Protein AF-A0A3P3EYQ2-F1 (afdb_monomer_lite)

Radius of gyration: 25.27 Å; chains: 1; bounding box: 45×47×85 Å

Organism: NCBI:txid425306

Secondary structure (DSSP, 8-state):
---------PPP-SSS-----GGGGHHHHTT-TTHHHH-GGGTT----HHHHHHHHHHTTSTTHHHHHHHHHHHHHHH-HHHHHHHHHHHHHTT---HHHHHHHHHHHHSPPPPP-PPPPGGG--SS-----THHHHHHHTT-

pLDDT: mean 89.15, std 7.96, range [54.09, 97.94]

Foldseek 3Di:
DPPDDPDDDDDDPDPPDDDDDVLVCLVVCQVVLVCCVPPPNNPPDDADPLLVVLLVVLVPPPCSSVFNSLLSVCCVPQNRVLSSVLSVVCVVVVHRGSVSSVVSSVVVPDPDPDPDDDDDPVPPDPDDDDPDPVVVVVVVVVD

Structure (mmCIF, N/CA/C/O backbone):
data_AF-A0A3P3EYQ2-F1
#
_entry.id   AF-A0A3P3EYQ2-F1
#
loop_
_atom_site.group_PDB
_atom_site.id
_atom_site.type_symbol
_atom_site.label_atom_id
_atom_site.label_alt_id
_atom_site.label_comp_id
_atom_site.label_asym_id
_atom_site.label_entity_id
_atom_site.label_seq_id
_atom_site.pdbx_PDB_ins_code
_atom_site.Cartn_x
_atom_site.Cartn_y
_atom_site.Cartn_z
_atom_site.occupancy
_atom_site.B_iso_or_equiv
_atom_site.auth_seq_id
_atom_site.auth_comp_id
_atom_site.auth_asym_id
_atom_site.auth_atom_id
_atom_site.pdbx_PDB_model_num
ATOM 1 N N . GLN A 1 1 ? 14.509 -30.667 -6.758 1.00 55.12 1 GLN A N 1
ATOM 2 C CA . GLN A 1 1 ? 14.116 -29.258 -6.960 1.00 55.12 1 GLN A CA 1
ATOM 3 C C . GLN A 1 1 ? 12.985 -29.288 -7.966 1.00 55.12 1 GLN A C 1
ATOM 5 O O . GLN A 1 1 ? 13.240 -29.455 -9.152 1.00 55.12 1 GLN A O 1
ATOM 10 N N . ASP A 1 2 ? 11.750 -29.255 -7.477 1.00 63.84 2 ASP A N 1
ATOM 11 C CA . ASP A 1 2 ? 10.540 -29.477 -8.272 1.00 63.84 2 ASP A CA 1
ATOM 12 C C . ASP A 1 2 ? 10.166 -28.210 -9.049 1.00 63.84 2 ASP A C 1
ATOM 14 O O . ASP A 1 2 ? 9.264 -27.493 -8.650 1.00 63.84 2 ASP A O 1
ATOM 18 N N . GLY A 1 3 ? 10.931 -27.882 -10.097 1.00 75.56 3 GLY A N 1
ATOM 19 C CA . GLY A 1 3 ? 10.556 -26.993 -11.213 1.00 75.56 3 GLY A CA 1
ATOM 20 C C . GLY A 1 3 ? 9.623 -25.797 -10.950 1.00 75.56 3 GLY A C 1
ATOM 21 O O . GLY A 1 3 ? 8.754 -25.540 -11.779 1.00 75.56 3 GLY A O 1
ATOM 22 N N . VAL A 1 4 ? 9.768 -25.065 -9.838 1.00 82.94 4 VAL A N 1
ATOM 23 C CA . VAL A 1 4 ? 8.889 -23.928 -9.517 1.00 82.94 4 VAL A CA 1
ATOM 24 C C . VAL A 1 4 ? 9.195 -22.771 -10.463 1.00 82.94 4 VAL A C 1
ATOM 26 O O . VAL A 1 4 ? 10.335 -22.314 -10.551 1.00 82.94 4 VAL A O 1
ATOM 29 N N . VAL A 1 5 ? 8.171 -22.283 -11.163 1.00 81.50 5 VAL A N 1
ATOM 30 C CA . VAL A 1 5 ? 8.278 -21.090 -12.007 1.00 81.50 5 VAL A CA 1
ATOM 31 C C . VAL A 1 5 ? 8.541 -19.881 -11.109 1.00 81.50 5 VAL A C 1
ATOM 33 O O . VAL A 1 5 ? 7.703 -19.511 -10.293 1.00 81.50 5 VAL A O 1
ATOM 36 N N . VAL A 1 6 ? 9.723 -19.281 -11.246 1.00 79.06 6 VAL A N 1
ATOM 37 C CA . VAL A 1 6 ? 10.156 -18.131 -10.429 1.00 79.06 6 VAL A CA 1
ATOM 38 C C . VAL A 1 6 ? 9.830 -16.779 -11.061 1.00 79.06 6 VAL A C 1
ATOM 40 O O . VAL A 1 6 ? 9.837 -15.768 -10.364 1.00 79.06 6 VAL A O 1
ATOM 43 N N . ALA A 1 7 ? 9.566 -16.745 -12.370 1.00 74.44 7 ALA A N 1
ATOM 44 C CA . ALA A 1 7 ? 9.131 -15.551 -13.081 1.00 74.44 7 ALA A CA 1
ATOM 45 C C . ALA A 1 7 ? 8.520 -15.904 -14.444 1.00 74.44 7 ALA A C 1
ATOM 47 O O . ALA A 1 7 ? 8.963 -16.843 -15.107 1.00 74.44 7 ALA A O 1
ATOM 48 N N . GLU A 1 8 ? 7.563 -15.094 -14.884 1.00 81.62 8 GLU A N 1
ATOM 49 C CA . GLU A 1 8 ? 6.954 -15.151 -16.209 1.00 81.62 8 GLU A CA 1
ATOM 50 C C . GLU A 1 8 ? 7.090 -13.776 -16.868 1.00 81.62 8 GLU A C 1
ATOM 52 O O . GLU A 1 8 ? 6.889 -12.750 -16.222 1.00 81.62 8 GLU A O 1
ATOM 57 N N . HIS A 1 9 ? 7.476 -13.745 -18.144 1.00 82.75 9 HIS A N 1
ATOM 58 C CA . HIS A 1 9 ? 7.666 -12.500 -18.883 1.00 82.75 9 HIS A CA 1
ATOM 59 C C . HIS A 1 9 ? 7.158 -12.658 -20.312 1.00 82.75 9 HIS A C 1
ATOM 61 O O . HIS A 1 9 ? 7.482 -13.635 -20.994 1.00 82.75 9 HIS A O 1
ATOM 67 N N . ALA A 1 10 ? 6.406 -11.667 -20.789 1.00 83.56 10 ALA A N 1
ATOM 68 C CA . ALA A 1 10 ? 6.009 -11.605 -22.187 1.00 83.56 10 ALA A CA 1
ATOM 69 C C . ALA A 1 10 ? 7.243 -11.430 -23.087 1.0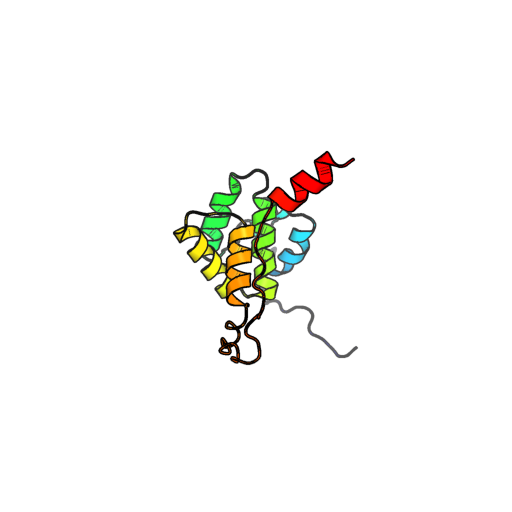0 83.56 10 ALA A C 1
ATOM 71 O O . ALA A 1 10 ? 8.164 -10.669 -22.781 1.00 83.56 10 ALA A O 1
ATOM 72 N N . ARG A 1 11 ? 7.264 -12.128 -24.226 1.00 86.44 11 ARG A N 1
ATOM 73 C CA . ARG A 1 11 ? 8.336 -11.986 -25.217 1.00 86.44 11 ARG A CA 1
ATOM 74 C C . ARG A 1 11 ? 8.213 -10.627 -25.917 1.00 86.44 11 ARG A C 1
ATOM 76 O O . ARG A 1 11 ? 7.183 -10.361 -26.529 1.00 86.44 11 ARG A O 1
ATOM 83 N N . SER A 1 12 ? 9.273 -9.816 -25.888 1.00 84.69 12 SER A N 1
ATOM 84 C CA . SER A 1 12 ? 9.417 -8.644 -26.768 1.00 84.69 12 SER A CA 1
ATOM 85 C C . SER A 1 12 ? 10.294 -8.984 -27.979 1.00 84.69 12 SER A C 1
ATOM 87 O O . SER A 1 12 ? 11.257 -9.745 -27.867 1.00 84.69 12 SER A O 1
ATOM 89 N N . PHE A 1 13 ? 9.945 -8.428 -29.141 1.00 86.00 13 PHE A N 1
ATOM 90 C CA . PHE A 1 13 ? 10.693 -8.542 -30.400 1.00 86.00 13 PHE A CA 1
ATOM 91 C C . PHE A 1 13 ? 11.349 -7.217 -30.823 1.00 86.00 13 PHE A C 1
ATOM 93 O O . PHE A 1 13 ? 12.003 -7.161 -31.868 1.00 86.00 13 PHE A O 1
ATOM 100 N N . GLY A 1 14 ? 11.176 -6.150 -30.036 1.00 86.25 14 GLY A N 1
ATOM 101 C CA . GLY A 1 14 ? 11.823 -4.865 -30.276 1.00 86.25 14 GLY A CA 1
ATOM 102 C C . GLY A 1 14 ? 13.337 -4.939 -30.064 1.00 86.25 14 GLY A C 1
ATOM 103 O O . GLY A 1 14 ? 13.847 -5.761 -29.302 1.00 86.25 14 GLY A O 1
ATOM 104 N N . ARG A 1 15 ? 14.093 -4.083 -30.761 1.00 84.62 15 ARG A N 1
ATOM 105 C CA . ARG A 1 15 ? 15.551 -3.974 -30.577 1.00 84.62 15 ARG A CA 1
ATOM 106 C C . ARG A 1 15 ? 15.857 -2.936 -29.502 1.00 84.62 15 ARG A C 1
ATOM 108 O O . ARG A 1 15 ? 15.335 -1.831 -29.565 1.00 84.62 15 ARG A O 1
ATOM 115 N N . ASN A 1 16 ? 16.766 -3.271 -28.585 1.00 85.81 16 ASN A N 1
ATOM 116 C CA . ASN A 1 16 ? 17.209 -2.402 -27.484 1.00 85.81 16 ASN A CA 1
ATOM 117 C C . ASN A 1 16 ? 16.084 -1.950 -26.531 1.00 85.81 16 ASN A C 1
ATOM 119 O O . ASN A 1 16 ? 16.188 -0.891 -25.915 1.00 85.81 16 ASN A O 1
ATOM 123 N N . GLU A 1 17 ? 15.018 -2.742 -26.397 1.00 83.75 17 GLU A N 1
ATOM 124 C CA . GLU A 1 17 ? 13.948 -2.478 -25.435 1.00 83.75 17 GLU A CA 1
ATOM 125 C C . GLU A 1 17 ? 14.243 -3.128 -24.082 1.00 83.75 17 GLU A C 1
ATOM 127 O O . GLU A 1 17 ? 14.667 -4.282 -24.011 1.00 83.75 17 GLU A O 1
ATOM 132 N N . THR A 1 18 ? 13.950 -2.397 -23.006 1.00 84.38 18 THR A N 1
ATOM 133 C CA . THR A 1 18 ? 13.927 -2.939 -21.646 1.00 84.38 18 THR A CA 1
ATOM 134 C C . THR A 1 18 ? 12.514 -2.810 -21.105 1.00 84.38 18 THR A C 1
ATOM 136 O O . THR A 1 18 ? 12.004 -1.700 -20.962 1.00 84.38 18 THR A O 1
ATOM 139 N N . VAL A 1 19 ? 11.886 -3.943 -20.796 1.00 85.56 19 VAL A N 1
ATOM 140 C CA . VAL A 1 19 ? 10.547 -3.993 -20.203 1.00 85.56 19 VAL A CA 1
ATOM 141 C C . VAL A 1 19 ? 10.694 -4.213 -18.705 1.00 85.56 19 VAL A C 1
ATOM 143 O O . VAL A 1 19 ? 11.332 -5.172 -18.275 1.00 85.56 19 VAL A O 1
ATOM 146 N N . TYR A 1 20 ? 10.112 -3.318 -17.913 1.00 87.88 20 TYR A N 1
ATOM 147 C CA . TYR A 1 20 ? 10.076 -3.437 -16.461 1.00 87.88 20 TYR A CA 1
ATOM 148 C C . TYR A 1 20 ? 8.659 -3.775 -16.006 1.00 87.88 20 TYR A C 1
ATOM 150 O O . TYR A 1 20 ? 7.713 -3.117 -16.432 1.00 87.88 20 TYR A O 1
ATOM 158 N N . ASP A 1 21 ? 8.531 -4.733 -15.089 1.00 88.69 21 ASP A N 1
ATOM 159 C CA . ASP A 1 21 ? 7.363 -4.831 -14.214 1.00 88.69 21 ASP A CA 1
ATOM 160 C C . ASP A 1 21 ? 7.685 -4.115 -12.889 1.00 88.69 21 ASP A C 1
ATOM 162 O O . ASP A 1 21 ? 8.506 -4.614 -12.111 1.00 88.69 21 ASP A O 1
ATOM 166 N N . PRO A 1 22 ? 7.084 -2.946 -12.606 1.00 90.88 22 PRO A N 1
ATOM 167 C CA . PRO A 1 22 ? 7.373 -2.182 -11.397 1.00 90.88 22 PRO A CA 1
ATOM 168 C C . PRO A 1 22 ? 7.032 -2.939 -10.107 1.00 90.88 22 PRO A C 1
ATOM 170 O O . PRO A 1 22 ? 7.703 -2.729 -9.091 1.00 90.88 22 PRO A O 1
ATOM 173 N N . TRP A 1 23 ? 6.042 -3.843 -10.137 1.00 90.75 23 TRP A N 1
ATOM 174 C CA . TRP A 1 23 ? 5.620 -4.609 -8.960 1.00 90.75 23 TRP A CA 1
ATOM 175 C C . TRP A 1 23 ? 6.721 -5.539 -8.454 1.00 90.75 23 TRP A C 1
ATOM 177 O O . TRP A 1 23 ? 6.909 -5.659 -7.241 1.00 90.75 23 TRP A O 1
ATOM 187 N N . HIS A 1 24 ? 7.536 -6.091 -9.358 1.00 90.00 24 HIS A N 1
ATOM 188 C CA . HIS A 1 24 ? 8.695 -6.918 -9.008 1.00 90.00 24 HIS A CA 1
ATOM 189 C C . HIS A 1 24 ? 9.700 -6.170 -8.113 1.00 90.00 24 HIS A C 1
ATOM 191 O O . HIS A 1 24 ? 10.394 -6.766 -7.289 1.00 90.00 24 HIS A O 1
ATOM 197 N N . TYR A 1 25 ? 9.777 -4.844 -8.237 1.00 91.44 25 TYR A N 1
ATOM 198 C CA . TYR A 1 25 ? 10.743 -4.024 -7.507 1.00 91.44 25 TYR A CA 1
ATOM 199 C C . TYR A 1 25 ? 10.198 -3.460 -6.188 1.00 91.44 25 TYR A C 1
ATOM 201 O O . TYR A 1 25 ? 10.969 -2.887 -5.414 1.00 91.44 25 TYR A O 1
ATOM 209 N N . VAL A 1 26 ? 8.909 -3.639 -5.878 1.00 92.88 26 VAL A N 1
ATOM 210 C CA . VAL A 1 26 ? 8.308 -3.147 -4.624 1.00 92.88 26 VAL A CA 1
ATOM 211 C C . VAL A 1 26 ? 9.009 -3.700 -3.371 1.00 92.88 26 VAL A C 1
ATOM 213 O O . VAL A 1 26 ? 9.344 -2.896 -2.497 1.00 92.88 26 VAL A O 1
ATOM 216 N N . PRO A 1 27 ? 9.362 -4.999 -3.267 1.00 91.75 27 PRO A N 1
ATOM 217 C CA . PRO A 1 27 ? 10.124 -5.505 -2.119 1.00 91.75 27 PRO A CA 1
ATOM 218 C C . PRO A 1 27 ? 11.490 -4.822 -1.931 1.00 91.75 27 PRO A C 1
ATOM 220 O O . PRO A 1 27 ? 11.967 -4.660 -0.807 1.00 91.75 27 PRO A O 1
ATOM 223 N N . VAL A 1 28 ? 12.124 -4.380 -3.023 1.00 92.56 28 VAL A N 1
ATOM 224 C CA . VAL A 1 28 ? 13.406 -3.659 -2.977 1.00 92.56 28 VAL A CA 1
ATOM 225 C C . VAL A 1 28 ? 13.218 -2.244 -2.426 1.00 92.56 28 VAL A C 1
ATOM 227 O O . VAL A 1 28 ? 14.070 -1.753 -1.678 1.00 92.56 28 VAL A O 1
ATOM 230 N N . LEU A 1 29 ? 12.090 -1.598 -2.735 1.00 92.56 29 LEU A N 1
ATOM 231 C CA . LEU A 1 29 ? 11.775 -0.258 -2.239 1.00 92.56 29 LEU A CA 1
ATOM 232 C C . LEU A 1 29 ? 11.704 -0.195 -0.713 1.00 92.56 29 LEU A C 1
ATOM 234 O O . LEU A 1 29 ? 12.115 0.816 -0.146 1.00 92.56 29 LEU A O 1
ATOM 238 N N . ALA A 1 30 ? 11.286 -1.270 -0.039 1.00 87.06 30 ALA A N 1
ATOM 239 C CA . ALA A 1 30 ? 11.274 -1.333 1.424 1.00 87.06 30 ALA A CA 1
ATOM 240 C C . ALA A 1 30 ? 12.666 -1.086 2.040 1.00 87.06 30 ALA A C 1
ATOM 242 O O . ALA A 1 30 ? 12.782 -0.496 3.112 1.00 87.06 30 ALA A O 1
ATOM 243 N N . ARG A 1 31 ? 13.738 -1.486 1.339 1.00 90.06 31 ARG A N 1
ATOM 244 C CA . ARG A 1 31 ? 15.131 -1.247 1.754 1.00 90.06 31 ARG A CA 1
ATOM 245 C C . ARG A 1 31 ? 15.688 0.071 1.217 1.00 90.06 31 ARG A C 1
ATOM 247 O O . ARG A 1 31 ? 16.553 0.671 1.850 1.00 90.06 31 ARG A O 1
ATOM 254 N N . LYS A 1 32 ? 15.215 0.525 0.050 1.00 91.44 32 LYS A N 1
ATOM 255 C CA . LYS A 1 32 ? 15.687 1.752 -0.612 1.00 91.44 32 LYS A CA 1
ATOM 256 C C . LYS A 1 32 ? 14.519 2.624 -1.103 1.00 91.44 32 LYS A C 1
ATOM 258 O O . LYS A 1 32 ? 14.307 2.724 -2.313 1.00 91.44 32 LYS A O 1
ATOM 263 N N . PRO A 1 33 ? 13.809 3.330 -0.201 1.00 90.50 33 PRO A N 1
ATOM 264 C CA . PRO A 1 33 ? 12.604 4.077 -0.570 1.00 90.50 33 PRO A CA 1
ATOM 265 C C . PRO A 1 33 ? 12.856 5.189 -1.593 1.00 90.50 33 PRO A C 1
ATOM 267 O O . PRO A 1 33 ? 12.044 5.419 -2.482 1.00 90.50 33 PRO A O 1
ATOM 270 N N . GLY A 1 34 ? 14.032 5.826 -1.538 1.00 88.50 34 GLY A N 1
ATOM 271 C CA . GLY A 1 34 ? 14.409 6.886 -2.480 1.00 88.50 34 GLY A CA 1
ATOM 272 C C . GLY A 1 34 ? 14.520 6.427 -3.940 1.00 88.50 34 GLY A C 1
ATOM 273 O O . GLY A 1 34 ? 14.502 7.262 -4.843 1.00 88.50 34 GLY A O 1
ATOM 274 N N . ALA A 1 35 ? 14.597 5.116 -4.204 1.00 92.00 35 ALA A N 1
ATOM 275 C CA . ALA A 1 35 ? 14.576 4.598 -5.569 1.00 92.00 35 ALA A CA 1
ATOM 276 C C . ALA A 1 35 ? 13.218 4.809 -6.257 1.00 92.00 35 ALA A C 1
ATOM 278 O O . ALA A 1 35 ? 13.186 4.854 -7.483 1.00 92.00 35 ALA A O 1
ATOM 279 N N . LEU A 1 36 ? 12.131 5.023 -5.504 1.00 91.94 36 LEU A N 1
ATOM 280 C CA . LEU A 1 36 ? 10.809 5.303 -6.064 1.00 91.94 36 LEU A CA 1
ATOM 281 C C . LEU A 1 36 ? 10.793 6.576 -6.931 1.00 91.94 36 LEU A C 1
ATOM 283 O O . LEU A 1 36 ? 10.054 6.635 -7.907 1.00 91.94 36 LEU A O 1
ATOM 287 N N . ARG A 1 37 ? 11.624 7.582 -6.615 1.00 87.62 37 ARG A N 1
ATOM 288 C CA . ARG A 1 37 ? 11.652 8.856 -7.361 1.00 87.62 37 ARG A CA 1
ATOM 289 C C . ARG A 1 37 ? 12.255 8.734 -8.756 1.00 87.62 37 ARG A C 1
ATOM 291 O O . ARG A 1 37 ? 11.773 9.366 -9.687 1.00 87.62 37 ARG A O 1
ATOM 298 N N . ASN A 1 38 ? 13.340 7.970 -8.870 1.00 85.94 38 ASN A N 1
ATOM 299 C CA . ASN A 1 38 ? 14.237 8.021 -10.031 1.00 85.94 38 ASN A CA 1
ATOM 300 C C . ASN A 1 38 ? 14.481 6.655 -10.682 1.00 85.94 38 ASN A C 1
ATOM 302 O O . ASN A 1 38 ? 15.136 6.584 -11.725 1.00 85.94 38 ASN A O 1
ATOM 306 N N . GLY A 1 39 ? 14.003 5.570 -10.071 1.00 90.31 39 GLY A N 1
ATOM 307 C CA . GLY A 1 39 ? 14.178 4.222 -10.592 1.00 90.31 39 GLY A CA 1
ATOM 308 C C . GLY A 1 39 ? 13.530 4.089 -11.963 1.00 90.31 39 GLY A C 1
ATOM 309 O O . GLY A 1 39 ? 12.376 4.471 -12.142 1.00 90.31 39 GLY A O 1
ATOM 310 N N . ALA A 1 40 ? 14.276 3.534 -12.922 1.00 90.94 40 ALA A N 1
ATOM 311 C CA . ALA A 1 40 ? 13.786 3.309 -14.280 1.00 90.94 40 ALA A CA 1
ATOM 312 C C . ALA A 1 40 ? 12.435 2.559 -14.327 1.00 90.94 40 ALA A C 1
ATOM 314 O O . ALA A 1 40 ? 11.576 3.008 -15.082 1.00 90.94 40 ALA A O 1
ATOM 315 N N . PRO A 1 41 ? 12.174 1.538 -13.476 1.00 91.00 41 PRO A N 1
ATOM 316 C CA . PRO A 1 41 ? 10.866 0.879 -13.439 1.00 91.00 41 PRO A CA 1
ATOM 317 C C . PRO A 1 41 ? 9.695 1.797 -13.055 1.00 91.00 41 PRO A C 1
ATOM 319 O O . PRO A 1 41 ? 8.567 1.539 -13.444 1.00 91.00 41 PRO A O 1
ATOM 322 N N . PHE A 1 42 ? 9.921 2.865 -12.283 1.00 91.94 42 PHE A N 1
ATOM 323 C CA . PHE A 1 42 ? 8.835 3.635 -11.653 1.00 91.94 42 PHE A CA 1
ATOM 324 C C . PHE A 1 42 ? 8.466 4.927 -12.388 1.00 91.94 42 PHE A C 1
ATOM 326 O O . PHE A 1 42 ? 7.506 5.595 -11.998 1.00 91.94 42 PHE A O 1
ATOM 333 N N . ARG A 1 43 ? 9.235 5.305 -13.416 1.00 85.69 43 ARG A N 1
ATOM 334 C CA . ARG A 1 43 ? 9.180 6.640 -14.028 1.00 85.69 43 ARG A CA 1
ATOM 335 C C . ARG A 1 43 ? 7.828 6.926 -14.696 1.00 85.69 43 ARG A C 1
ATOM 337 O O . ARG A 1 43 ? 7.241 7.968 -14.427 1.00 85.69 43 ARG A O 1
ATOM 344 N N . ASP A 1 44 ? 7.304 5.948 -15.433 1.00 84.69 44 ASP A N 1
ATOM 345 C CA . ASP A 1 44 ? 6.012 6.011 -16.136 1.00 84.69 44 ASP A CA 1
ATOM 346 C C . ASP A 1 44 ? 5.030 4.957 -15.606 1.00 84.69 44 ASP A C 1
ATOM 348 O O . ASP A 1 44 ? 4.195 4.412 -16.327 1.00 84.69 44 ASP A O 1
ATOM 352 N N . TRP A 1 45 ? 5.151 4.630 -14.317 1.00 90.75 45 TRP A N 1
ATOM 353 C CA . TRP A 1 45 ? 4.312 3.611 -13.707 1.00 90.75 45 TRP A CA 1
ATOM 354 C C . TRP A 1 45 ? 2.869 4.102 -13.561 1.00 90.75 45 TRP A C 1
ATOM 356 O O . TRP A 1 45 ? 2.583 4.993 -12.752 1.00 90.75 45 TRP A O 1
ATOM 366 N N . ALA A 1 46 ? 1.976 3.497 -14.347 1.00 90.56 46 ALA A N 1
ATOM 367 C CA . ALA A 1 46 ? 0.539 3.703 -14.277 1.00 90.56 46 ALA A CA 1
ATOM 368 C C . ALA A 1 46 ? -0.032 3.024 -13.024 1.00 90.56 46 ALA A C 1
ATOM 370 O O . ALA A 1 46 ? -0.223 1.809 -12.985 1.00 90.56 46 ALA A O 1
ATOM 371 N N . LEU A 1 47 ? -0.284 3.828 -11.993 1.00 93.94 47 LEU A N 1
ATOM 372 C CA . LEU A 1 47 ? -1.005 3.403 -10.801 1.00 93.94 47 LEU A CA 1
ATOM 373 C C . LEU A 1 47 ? -2.511 3.637 -10.969 1.00 93.94 47 LEU A C 1
ATOM 375 O O . LEU A 1 47 ? -2.911 4.549 -11.703 1.00 93.94 47 LEU A O 1
ATOM 379 N N . PRO A 1 48 ? -3.346 2.875 -10.244 1.00 96.62 48 PRO A N 1
ATOM 380 C CA . PRO A 1 48 ? -4.757 3.192 -10.097 1.00 96.62 48 PRO A CA 1
ATOM 381 C C . PRO A 1 48 ? -4.994 4.656 -9.656 1.00 96.62 48 PRO A C 1
ATOM 383 O O . PRO A 1 48 ? -4.145 5.248 -8.971 1.00 96.62 48 PRO A O 1
ATOM 386 N N . PRO A 1 49 ? -6.109 5.289 -10.070 1.00 97.44 49 PRO A N 1
ATOM 387 C CA . PRO A 1 49 ? -6.297 6.735 -9.941 1.00 97.44 49 PRO A CA 1
ATOM 388 C C . PRO A 1 49 ? -6.169 7.308 -8.519 1.00 97.44 49 PRO A C 1
ATOM 390 O O . PRO A 1 49 ? -5.583 8.385 -8.346 1.00 97.44 49 PRO A O 1
ATOM 393 N N . ALA A 1 50 ? -6.712 6.643 -7.499 1.00 97.25 50 ALA A N 1
ATOM 394 C CA . ALA A 1 50 ? -6.662 7.097 -6.112 1.00 97.25 50 ALA A CA 1
ATOM 395 C C . ALA A 1 50 ? -5.252 6.939 -5.531 1.00 97.25 50 ALA A C 1
ATOM 397 O O . ALA A 1 50 ? -4.730 7.890 -4.939 1.00 97.25 50 ALA A O 1
ATOM 398 N N . MET A 1 51 ? -4.581 5.814 -5.783 1.00 97.31 51 MET A N 1
ATOM 399 C CA . MET A 1 51 ? -3.165 5.621 -5.459 1.00 97.31 51 MET A CA 1
ATOM 400 C C . MET A 1 51 ? -2.285 6.697 -6.103 1.00 97.31 51 MET A C 1
ATOM 402 O O . MET A 1 51 ? -1.414 7.260 -5.436 1.00 97.31 51 MET A O 1
ATOM 406 N N . GLU A 1 52 ? -2.536 7.066 -7.363 1.00 96.12 52 GLU A N 1
ATOM 407 C CA . GLU A 1 52 ? -1.790 8.138 -8.030 1.00 96.12 52 GLU A CA 1
ATOM 408 C C . GLU A 1 52 ? -2.034 9.509 -7.384 1.00 96.12 52 GLU A C 1
ATOM 410 O O . GLU A 1 52 ? -1.119 10.329 -7.241 1.00 96.12 52 GLU A O 1
ATOM 415 N N . ARG A 1 53 ? -3.270 9.790 -6.961 1.00 96.38 53 ARG A N 1
ATOM 416 C CA . ARG A 1 53 ? -3.598 11.017 -6.217 1.00 96.38 53 ARG A CA 1
ATOM 417 C C . ARG A 1 53 ? -2.883 11.060 -4.868 1.00 96.38 53 ARG A C 1
ATOM 419 O O . ARG A 1 53 ? -2.327 12.107 -4.529 1.00 96.38 53 ARG A O 1
ATOM 426 N N . ILE A 1 54 ? -2.846 9.948 -4.134 1.00 96.94 54 ILE A N 1
ATOM 427 C CA . ILE A 1 54 ? -2.086 9.825 -2.883 1.00 96.94 54 ILE A CA 1
ATOM 428 C C . ILE A 1 54 ? -0.590 10.027 -3.143 1.00 96.94 54 ILE A C 1
ATOM 430 O O . ILE A 1 54 ? 0.023 10.866 -2.482 1.00 96.94 54 ILE A O 1
ATOM 434 N N . ARG A 1 55 ? -0.015 9.368 -4.160 1.00 94.38 55 ARG A N 1
ATOM 435 C CA . ARG A 1 55 ? 1.392 9.538 -4.566 1.00 94.38 55 ARG A CA 1
ATOM 436 C C . ARG A 1 55 ? 1.727 11.006 -4.813 1.00 94.38 55 ARG A C 1
ATOM 438 O O . ARG A 1 55 ? 2.740 11.500 -4.322 1.00 94.38 55 ARG A O 1
ATOM 445 N N . ARG A 1 56 ? 0.866 11.731 -5.535 1.00 94.25 56 ARG A N 1
ATOM 446 C CA . ARG A 1 56 ? 1.040 13.171 -5.788 1.00 94.25 56 ARG A CA 1
ATOM 447 C C . ARG A 1 56 ? 0.974 14.013 -4.516 1.00 94.25 56 ARG A C 1
ATOM 449 O O . ARG A 1 56 ? 1.801 14.907 -4.370 1.00 94.25 56 ARG A O 1
ATOM 456 N N . ARG A 1 57 ? 0.044 13.734 -3.597 1.00 95.06 57 ARG A N 1
ATOM 457 C CA . ARG A 1 57 ? -0.054 14.456 -2.314 1.00 95.06 57 ARG A CA 1
ATOM 458 C C . ARG A 1 57 ? 1.163 14.197 -1.421 1.00 95.06 57 ARG A C 1
ATOM 460 O O . ARG A 1 57 ? 1.696 15.133 -0.833 1.00 95.06 57 ARG A O 1
ATOM 467 N N . LEU A 1 58 ? 1.654 12.959 -1.383 1.00 94.94 58 LEU A N 1
ATOM 468 C CA . LEU A 1 58 ? 2.820 12.580 -0.585 1.00 94.94 58 LEU A CA 1
ATOM 469 C C . LEU A 1 58 ? 4.137 13.159 -1.120 1.00 94.94 58 LEU A C 1
ATOM 471 O O . LEU A 1 58 ? 5.053 13.354 -0.331 1.00 94.94 58 LEU A O 1
ATOM 475 N N . LYS A 1 59 ? 4.250 13.515 -2.410 1.00 91.56 59 LYS A N 1
ATOM 476 C CA . LYS A 1 59 ? 5.477 14.130 -2.968 1.00 91.56 59 LYS A CA 1
ATOM 477 C C . LYS A 1 59 ? 5.932 15.396 -2.228 1.00 91.56 59 LYS A C 1
ATOM 479 O O . LYS A 1 59 ? 7.128 15.680 -2.235 1.00 91.56 59 LYS A O 1
ATOM 484 N N . ALA A 1 60 ? 5.004 16.143 -1.623 1.00 90.31 60 ALA A N 1
ATOM 485 C CA . ALA A 1 60 ? 5.306 17.353 -0.858 1.00 90.31 60 ALA A CA 1
ATOM 486 C C . ALA A 1 60 ? 5.814 17.067 0.570 1.00 90.31 60 ALA A C 1
ATOM 488 O O . ALA A 1 60 ? 6.429 17.935 1.184 1.00 90.31 60 ALA A O 1
ATOM 489 N N . ALA A 1 61 ? 5.568 15.866 1.103 1.00 92.00 61 ALA A N 1
ATOM 490 C CA . ALA A 1 61 ? 6.000 15.478 2.440 1.00 92.00 61 ALA A CA 1
ATOM 491 C C . ALA A 1 61 ? 7.478 15.056 2.450 1.00 92.00 61 ALA A C 1
ATOM 493 O O . ALA A 1 61 ? 7.965 14.404 1.522 1.00 92.00 61 ALA A O 1
ATOM 494 N N . HIS A 1 62 ? 8.188 15.379 3.535 1.00 91.62 62 HIS A N 1
ATOM 495 C CA . HIS A 1 62 ? 9.607 15.043 3.694 1.00 91.62 62 HIS A CA 1
ATOM 496 C C . HIS A 1 62 ? 9.865 13.525 3.654 1.00 91.62 62 HIS A C 1
ATOM 498 O O . HIS A 1 62 ? 10.840 13.068 3.062 1.00 91.62 62 HIS A O 1
ATOM 504 N N . ASP A 1 63 ? 8.962 12.733 4.228 1.00 94.25 63 ASP A N 1
ATOM 505 C CA . ASP A 1 63 ? 9.009 11.271 4.268 1.00 94.25 63 ASP A CA 1
ATOM 506 C C . ASP A 1 63 ? 8.066 10.611 3.240 1.00 94.25 63 ASP A C 1
ATOM 508 O O . ASP A 1 63 ? 7.804 9.409 3.313 1.00 94.25 63 ASP A O 1
ATOM 512 N N . GLY A 1 64 ? 7.581 11.374 2.255 1.00 94.81 64 GLY A N 1
ATOM 513 C CA . GLY A 1 64 ? 6.548 10.947 1.311 1.00 94.81 64 GLY A CA 1
ATOM 514 C C . GLY A 1 64 ? 6.861 9.665 0.541 1.00 94.81 64 GLY A C 1
ATOM 515 O O . GLY A 1 64 ? 5.974 8.834 0.358 1.00 94.81 64 GLY A O 1
ATOM 516 N N . ASP A 1 65 ? 8.122 9.452 0.146 1.00 94.31 65 ASP A N 1
ATOM 517 C CA . ASP A 1 65 ? 8.512 8.208 -0.533 1.00 94.31 65 ASP A CA 1
ATOM 518 C C . ASP A 1 65 ? 8.381 7.010 0.396 1.00 94.31 65 ASP A C 1
ATOM 520 O O . ASP A 1 65 ? 7.914 5.961 -0.026 1.00 94.31 65 ASP A O 1
ATOM 524 N N . ARG A 1 66 ? 8.770 7.155 1.669 1.00 95.38 66 ARG A N 1
ATOM 525 C CA . ARG A 1 66 ? 8.652 6.068 2.646 1.00 95.38 66 ARG A CA 1
ATOM 526 C C . ARG A 1 66 ? 7.190 5.719 2.857 1.00 95.38 66 ARG A C 1
ATOM 528 O O . ARG A 1 66 ? 6.843 4.547 2.803 1.00 95.38 66 ARG A O 1
ATOM 535 N N . GLN A 1 67 ? 6.340 6.733 3.014 1.00 96.88 67 GLN A N 1
ATOM 536 C CA . GLN A 1 67 ? 4.903 6.529 3.147 1.00 96.88 67 GLN A CA 1
ATOM 537 C C . GLN A 1 67 ? 4.305 5.846 1.911 1.00 96.88 67 GLN A C 1
ATOM 539 O O . GLN A 1 67 ? 3.552 4.885 2.049 1.00 96.88 67 GLN A O 1
ATOM 544 N N . MET A 1 68 ? 4.671 6.292 0.706 1.00 96.44 68 MET A N 1
ATOM 545 C CA . MET A 1 68 ? 4.197 5.672 -0.531 1.00 96.44 68 MET A CA 1
ATOM 546 C C . MET A 1 68 ? 4.687 4.227 -0.659 1.00 96.44 68 MET A C 1
ATOM 548 O O . MET A 1 68 ? 3.915 3.351 -1.027 1.00 96.44 68 MET A O 1
ATOM 552 N N . VAL A 1 69 ? 5.941 3.947 -0.303 1.00 96.44 69 VAL A N 1
ATOM 553 C CA . VAL A 1 69 ? 6.489 2.585 -0.283 1.00 96.44 69 VAL A CA 1
ATOM 554 C C . VAL A 1 69 ? 5.742 1.693 0.703 1.00 96.44 69 VAL A C 1
ATOM 556 O O . VAL A 1 69 ? 5.444 0.553 0.361 1.00 96.44 69 VAL A O 1
ATOM 559 N N . SER A 1 70 ? 5.385 2.197 1.886 1.00 96.94 70 SER A N 1
ATOM 560 C CA . SER A 1 70 ? 4.566 1.446 2.842 1.00 96.94 70 SER A CA 1
ATOM 561 C C . SER A 1 70 ? 3.192 1.089 2.270 1.00 96.94 70 SER A C 1
ATOM 563 O O . SER A 1 70 ? 2.740 -0.030 2.474 1.00 96.94 70 SER A O 1
ATOM 565 N N . ILE A 1 71 ? 2.558 1.992 1.515 1.00 97.06 71 ILE A N 1
ATOM 566 C CA . ILE A 1 71 ? 1.275 1.729 0.838 1.00 97.06 71 ILE A CA 1
ATOM 567 C C . ILE A 1 71 ? 1.450 0.725 -0.312 1.00 97.06 71 ILE A C 1
ATOM 569 O O . ILE A 1 71 ? 0.646 -0.181 -0.482 1.00 97.06 71 ILE A O 1
ATOM 573 N N . LEU A 1 72 ? 2.513 0.842 -1.109 1.00 96.38 72 LEU A N 1
ATOM 574 C CA . LEU A 1 72 ? 2.791 -0.117 -2.184 1.00 96.38 72 LEU A CA 1
ATOM 575 C C . LEU A 1 72 ? 3.065 -1.521 -1.639 1.00 96.38 72 LEU A C 1
ATOM 577 O O . LEU A 1 72 ? 2.665 -2.506 -2.251 1.00 96.38 72 LEU A O 1
ATOM 581 N N . ALA A 1 73 ? 3.717 -1.620 -0.481 1.00 95.88 73 ALA A N 1
ATOM 582 C CA . ALA A 1 73 ? 4.000 -2.898 0.155 1.00 95.88 73 ALA A CA 1
ATOM 583 C C . ALA A 1 73 ? 2.721 -3.649 0.563 1.00 95.88 73 ALA A C 1
ATOM 585 O O . ALA A 1 73 ? 2.704 -4.874 0.468 1.00 95.88 73 ALA A O 1
ATOM 586 N N . THR A 1 74 ? 1.642 -2.951 0.947 1.00 96.38 74 THR A N 1
ATOM 587 C CA . THR A 1 74 ? 0.369 -3.613 1.292 1.00 96.38 74 THR A CA 1
ATOM 588 C C . THR A 1 74 ? -0.317 -4.245 0.086 1.00 96.38 74 THR A C 1
ATOM 590 O O . THR A 1 74 ? -1.134 -5.139 0.253 1.00 96.38 74 THR A O 1
ATOM 593 N N . VAL A 1 75 ? 0.024 -3.852 -1.146 1.00 96.00 75 VAL A N 1
ATOM 594 C CA . VAL A 1 75 ? -0.531 -4.493 -2.354 1.00 96.00 75 VAL A CA 1
ATOM 595 C C . VAL A 1 75 ? -0.119 -5.963 -2.442 1.00 96.00 75 VAL A C 1
ATOM 597 O O . VAL A 1 75 ? -0.891 -6.784 -2.928 1.00 96.00 75 VAL A O 1
ATOM 600 N N . LEU A 1 76 ? 1.061 -6.316 -1.921 1.00 92.31 76 LEU A N 1
ATOM 601 C CA . LEU A 1 76 ? 1.548 -7.697 -1.907 1.00 92.31 76 LEU A CA 1
ATOM 602 C C . LEU A 1 76 ? 0.723 -8.608 -0.984 1.00 92.31 76 LEU A C 1
ATOM 604 O O . LEU A 1 76 ? 0.738 -9.821 -1.169 1.00 92.31 76 LEU A O 1
ATOM 608 N N . THR A 1 77 ? 0.033 -8.041 0.010 1.00 93.12 77 THR A N 1
ATOM 609 C CA . THR A 1 77 ? -0.774 -8.787 0.987 1.00 93.12 77 THR A CA 1
ATOM 610 C C . THR A 1 77 ? -2.270 -8.675 0.730 1.00 93.12 77 THR A C 1
ATOM 612 O O . THR A 1 77 ? -2.975 -9.673 0.820 1.00 93.12 77 THR A O 1
ATOM 615 N N . ASP A 1 78 ? -2.755 -7.475 0.418 1.00 94.19 78 ASP A N 1
ATOM 616 C CA . ASP A 1 78 ? -4.184 -7.154 0.344 1.00 94.19 78 ASP A CA 1
ATOM 617 C C . ASP A 1 78 ? -4.700 -7.074 -1.104 1.00 94.19 78 ASP A C 1
ATOM 619 O O . ASP A 1 78 ? -5.907 -7.059 -1.338 1.00 94.19 78 ASP A O 1
ATOM 623 N N . GLY A 1 79 ? -3.796 -7.050 -2.088 1.00 95.12 79 GLY A N 1
ATOM 624 C CA . GLY A 1 79 ? -4.133 -6.889 -3.500 1.00 95.12 79 GLY A CA 1
ATOM 625 C C . GLY A 1 79 ? -4.362 -5.431 -3.905 1.00 95.12 79 GLY A C 1
ATOM 626 O O . GLY A 1 79 ? -4.601 -4.544 -3.084 1.00 95.12 79 GLY A O 1
ATOM 627 N N . ILE A 1 80 ? -4.263 -5.169 -5.210 1.00 96.12 80 ILE A N 1
ATOM 628 C CA . ILE A 1 80 ? -4.291 -3.803 -5.752 1.00 96.12 80 ILE A CA 1
ATOM 629 C C . ILE A 1 80 ? -5.650 -3.123 -5.549 1.00 96.12 80 ILE A C 1
ATOM 631 O O . ILE A 1 80 ? -5.699 -1.956 -5.167 1.00 96.12 80 ILE A O 1
ATOM 635 N N . ASP A 1 81 ? -6.743 -3.867 -5.715 1.00 96.88 81 ASP A N 1
ATOM 636 C CA . ASP A 1 81 ? -8.103 -3.326 -5.645 1.00 96.88 81 ASP A CA 1
ATOM 637 C C . ASP A 1 81 ? -8.473 -2.879 -4.226 1.00 96.88 81 ASP A C 1
ATOM 639 O O . ASP A 1 81 ? -9.066 -1.816 -4.026 1.00 96.88 81 ASP A O 1
ATOM 643 N N . ALA A 1 82 ? -8.078 -3.658 -3.213 1.00 96.94 82 ALA A N 1
ATOM 644 C CA . ALA A 1 82 ? -8.332 -3.320 -1.817 1.00 96.94 82 ALA A CA 1
ATOM 645 C C . ALA A 1 82 ? -7.565 -2.059 -1.398 1.00 96.94 82 ALA A C 1
ATOM 647 O O . ALA A 1 82 ? -8.130 -1.182 -0.737 1.00 96.94 82 ALA A O 1
ATOM 648 N N . VAL A 1 83 ? -6.298 -1.954 -1.814 1.00 97.81 83 VAL A N 1
ATOM 649 C CA . VAL A 1 83 ? -5.441 -0.793 -1.535 1.00 97.81 83 VAL A CA 1
ATOM 650 C C . VAL A 1 83 ? -5.949 0.450 -2.254 1.00 97.81 83 VAL A C 1
ATOM 652 O O . VAL A 1 83 ? -5.999 1.517 -1.643 1.00 97.81 83 VAL A O 1
ATOM 655 N N . GLU A 1 84 ? -6.387 0.331 -3.505 1.00 97.81 84 GLU A N 1
ATOM 656 C CA . GLU A 1 84 ? -6.991 1.440 -4.246 1.00 97.81 84 GLU A CA 1
ATOM 657 C C . GLU A 1 84 ? -8.274 1.934 -3.565 1.00 97.81 84 GLU A C 1
ATOM 659 O O . GLU A 1 84 ? -8.430 3.131 -3.317 1.00 97.81 84 GLU A O 1
ATOM 664 N N . ALA A 1 85 ? -9.162 1.022 -3.162 1.00 97.69 85 ALA A N 1
ATOM 665 C CA . ALA A 1 85 ? -10.379 1.378 -2.44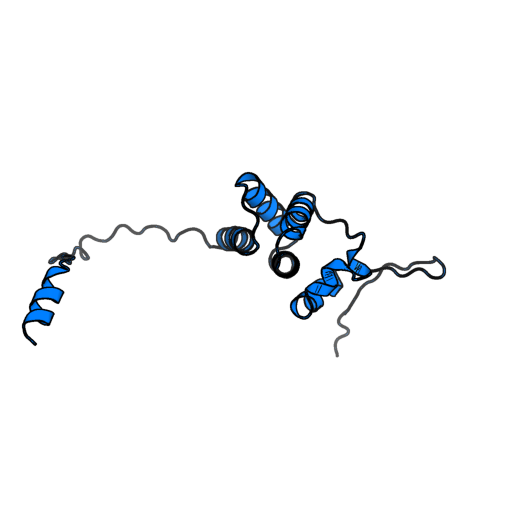1 1.00 97.69 85 ALA A CA 1
ATOM 666 C C . ALA A 1 85 ? -10.091 2.017 -1.068 1.00 97.69 85 ALA A C 1
ATOM 668 O O . ALA A 1 85 ? -10.846 2.881 -0.622 1.00 97.69 85 ALA A O 1
ATOM 669 N N . ALA A 1 86 ? -9.016 1.614 -0.384 1.00 97.75 86 ALA A N 1
ATOM 670 C CA . ALA A 1 86 ? -8.578 2.256 0.857 1.00 97.75 86 ALA A CA 1
ATOM 671 C C . ALA A 1 86 ? -7.971 3.650 0.606 1.00 97.75 86 ALA A C 1
ATOM 673 O O . ALA A 1 86 ? -8.219 4.579 1.375 1.00 97.75 86 ALA A O 1
ATOM 674 N N . CYS A 1 87 ? -7.221 3.826 -0.487 1.00 97.94 87 CYS A N 1
ATOM 675 C CA . CYS A 1 87 ? -6.730 5.136 -0.919 1.00 97.94 87 CYS A CA 1
ATOM 676 C C . CYS A 1 87 ? -7.886 6.087 -1.239 1.00 97.94 87 CYS A C 1
ATOM 678 O O . CYS A 1 87 ? -7.843 7.250 -0.842 1.00 97.94 87 CYS A O 1
ATOM 680 N N . GLN A 1 88 ? -8.921 5.598 -1.924 1.00 97.94 88 GLN A N 1
ATOM 681 C CA . GLN A 1 88 ? -10.105 6.387 -2.250 1.00 97.94 88 GLN A CA 1
ATOM 682 C C . GLN A 1 88 ? -10.845 6.838 -0.983 1.00 97.94 88 GLN A C 1
ATOM 684 O O . GLN A 1 88 ? -11.094 8.029 -0.822 1.00 97.9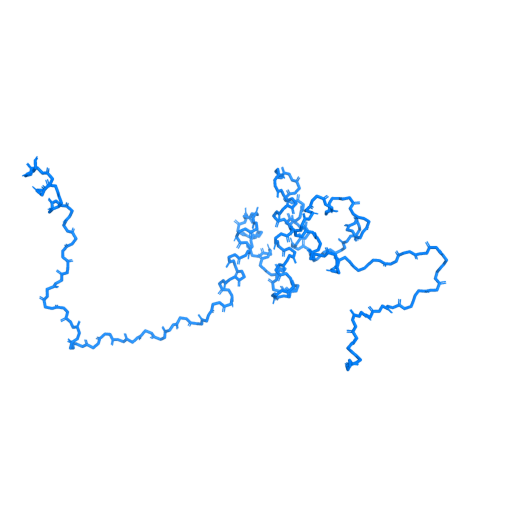4 88 GLN A O 1
ATOM 689 N N . GLU A 1 89 ? -11.081 5.928 -0.035 1.00 97.12 89 GLU A N 1
ATOM 690 C CA . GLU A 1 89 ? -11.699 6.257 1.258 1.00 97.12 89 GLU A CA 1
ATOM 691 C C . GLU A 1 89 ? -10.889 7.313 2.038 1.00 97.12 89 GLU A C 1
ATOM 693 O O . GLU A 1 89 ? -11.452 8.268 2.577 1.00 97.12 89 GLU A O 1
ATOM 698 N N . ALA A 1 90 ? -9.556 7.199 2.054 1.00 97.19 90 ALA A N 1
ATOM 699 C CA . ALA A 1 90 ? -8.690 8.186 2.701 1.00 97.19 90 ALA A CA 1
ATOM 700 C C . ALA A 1 90 ? -8.764 9.570 2.021 1.00 97.19 90 ALA A C 1
ATOM 702 O O . ALA A 1 90 ? -8.792 10.604 2.696 1.00 97.19 90 ALA A O 1
ATOM 703 N N . LEU A 1 91 ? -8.831 9.604 0.684 1.00 96.94 91 LEU A N 1
ATOM 704 C CA . LEU A 1 91 ? -9.002 10.845 -0.076 1.00 96.94 91 LEU A CA 1
ATOM 705 C C . LEU A 1 91 ? -10.336 11.526 0.232 1.00 96.94 91 LEU A C 1
ATOM 707 O O . LEU A 1 91 ? -10.345 12.751 0.369 1.00 96.94 91 LEU A O 1
ATOM 711 N N . ASP A 1 92 ? -11.415 10.756 0.371 1.00 96.62 92 ASP A N 1
ATOM 712 C CA . ASP A 1 92 ? -12.749 11.267 0.704 1.00 96.62 92 ASP A CA 1
ATOM 713 C C . ASP A 1 92 ? -12.783 11.868 2.120 1.00 96.62 92 ASP A C 1
ATOM 715 O O . ASP A 1 92 ? -13.425 12.890 2.358 1.00 96.62 92 ASP A O 1
ATOM 719 N N . GLN A 1 93 ? -11.990 11.313 3.042 1.00 94.88 93 GLN A N 1
ATOM 720 C CA . GLN A 1 93 ? -11.763 11.863 4.386 1.00 94.88 93 GLN A CA 1
ATOM 721 C C . GLN A 1 93 ? -10.773 13.045 4.405 1.00 94.88 93 GLN A C 1
ATOM 723 O O . GLN A 1 93 ? -10.515 13.617 5.461 1.00 94.88 93 GLN A O 1
ATOM 728 N N . ASN A 1 94 ? -10.209 13.430 3.254 1.00 93.62 94 ASN A N 1
ATOM 729 C CA . ASN A 1 94 ? -9.149 14.435 3.115 1.00 93.62 94 ASN A CA 1
ATOM 730 C C . ASN A 1 94 ? -7.883 14.158 3.947 1.00 93.62 94 ASN A C 1
ATOM 732 O O . ASN A 1 94 ? -7.116 15.079 4.234 1.00 93.62 94 ASN A O 1
ATOM 736 N N . VAL A 1 95 ? -7.603 12.893 4.268 1.00 92.25 95 VAL A N 1
ATOM 737 C CA . VAL A 1 95 ? -6.393 12.493 4.996 1.00 92.25 95 VAL A CA 1
ATOM 738 C C . VAL A 1 95 ? -5.464 11.716 4.071 1.00 92.25 95 VAL A C 1
ATOM 740 O O . VAL A 1 95 ? -5.879 10.831 3.330 1.00 92.25 95 VAL A O 1
ATOM 743 N N . CYS A 1 96 ? -4.174 12.052 4.083 1.00 89.44 96 CYS A N 1
ATOM 744 C CA . CYS A 1 96 ? -3.178 11.405 3.229 1.00 89.44 96 CYS A CA 1
ATOM 745 C C . CYS A 1 96 ? -1.953 11.024 4.049 1.00 89.44 96 CYS A C 1
ATOM 747 O O . CYS A 1 96 ? -0.968 11.756 4.086 1.00 89.44 96 CYS A O 1
ATOM 749 N N . SER A 1 97 ? -2.035 9.870 4.709 1.00 95.44 97 SER A N 1
ATOM 750 C CA . SER A 1 97 ? -0.884 9.225 5.331 1.00 95.44 97 SER A CA 1
ATOM 751 C C . SER A 1 97 ? -0.937 7.718 5.121 1.00 95.44 97 SER A C 1
ATOM 753 O O . SER A 1 97 ? -2.013 7.123 5.012 1.00 95.44 97 SER A O 1
ATOM 755 N N . SER A 1 98 ? 0.239 7.097 5.100 1.00 96.75 98 SER A N 1
ATOM 756 C CA . SER A 1 98 ? 0.346 5.634 5.055 1.00 96.75 98 SER A CA 1
ATOM 757 C C . SER A 1 98 ? -0.375 4.967 6.231 1.00 96.75 98 SER A C 1
ATOM 759 O O . SER A 1 98 ? -1.081 3.985 6.031 1.00 96.75 98 SER A O 1
ATOM 761 N N . ALA A 1 99 ? -0.275 5.534 7.437 1.00 97.06 99 ALA A N 1
ATOM 762 C CA . ALA A 1 99 ? -0.900 4.988 8.638 1.00 97.06 99 ALA A CA 1
ATOM 763 C C . ALA A 1 99 ? -2.430 4.901 8.524 1.00 97.06 99 ALA A C 1
ATOM 765 O O . ALA A 1 99 ? -3.014 3.902 8.936 1.00 97.06 99 ALA A O 1
ATOM 766 N N . VAL A 1 100 ? -3.081 5.911 7.933 1.00 96.81 100 VAL A N 1
ATOM 767 C CA . VAL A 1 100 ? -4.541 5.904 7.741 1.00 96.81 100 VAL A CA 1
ATOM 768 C C . VAL A 1 100 ? -4.956 4.832 6.741 1.00 96.81 100 VAL A C 1
ATOM 770 O O . VAL A 1 100 ? -5.863 4.057 7.029 1.00 96.81 100 VAL A O 1
ATOM 773 N N . ILE A 1 101 ? -4.263 4.736 5.606 1.00 97.12 101 ILE A N 1
ATOM 774 C CA . ILE A 1 101 ? -4.566 3.735 4.573 1.00 97.12 101 ILE A CA 1
ATOM 775 C C . ILE A 1 101 ? -4.359 2.317 5.119 1.00 97.12 101 ILE A C 1
ATOM 777 O O . ILE A 1 101 ? -5.232 1.463 4.977 1.00 97.12 101 ILE A O 1
ATOM 781 N N . ILE A 1 102 ? -3.247 2.079 5.820 1.00 97.06 102 ILE A N 1
ATOM 782 C CA . ILE A 1 102 ? -2.963 0.795 6.474 1.00 97.06 102 ILE A CA 1
ATOM 783 C C . ILE A 1 102 ? -4.028 0.472 7.527 1.00 97.06 102 ILE A C 1
ATOM 785 O O . ILE A 1 102 ? -4.441 -0.680 7.647 1.00 97.06 102 ILE A O 1
ATOM 789 N N . ASN A 1 103 ? -4.507 1.469 8.276 1.00 96.69 103 ASN A N 1
ATOM 790 C CA . ASN A 1 103 ? -5.562 1.259 9.259 1.00 96.69 103 ASN A CA 1
ATOM 791 C C . ASN A 1 103 ? -6.908 0.916 8.604 1.00 96.69 103 ASN A C 1
ATOM 793 O O . ASN A 1 103 ? -7.577 -0.000 9.070 1.00 96.69 103 ASN A O 1
ATOM 797 N N . ILE A 1 104 ? -7.280 1.580 7.504 1.00 96.25 104 ILE A N 1
ATOM 798 C CA . ILE A 1 104 ? -8.474 1.230 6.718 1.00 96.25 104 ILE A CA 1
ATOM 799 C C . ILE A 1 104 ? -8.393 -0.234 6.260 1.00 96.25 104 ILE A C 1
ATOM 801 O O . ILE A 1 104 ? -9.347 -0.988 6.444 1.00 96.25 104 ILE A O 1
ATOM 805 N N . LEU A 1 105 ? -7.241 -0.658 5.730 1.00 96.31 105 LEU A N 1
ATOM 806 C CA . LEU A 1 105 ? -7.009 -2.046 5.317 1.00 96.31 105 LEU A CA 1
ATOM 807 C C . LEU A 1 105 ? -7.074 -3.024 6.497 1.00 96.31 105 LEU A C 1
ATOM 809 O O . LEU A 1 105 ? -7.677 -4.087 6.387 1.00 96.31 105 LEU A O 1
ATOM 813 N N . ALA A 1 106 ? -6.495 -2.668 7.646 1.00 94.88 106 ALA A N 1
ATOM 814 C CA . ALA A 1 106 ? -6.583 -3.477 8.859 1.00 94.88 106 ALA A CA 1
ATOM 815 C C . ALA A 1 106 ? -8.040 -3.692 9.294 1.00 94.88 106 ALA A C 1
ATOM 817 O O . ALA A 1 106 ? -8.450 -4.838 9.440 1.00 94.88 106 ALA A O 1
ATOM 818 N N . ARG A 1 107 ? -8.849 -2.627 9.365 1.00 92.56 107 ARG A N 1
ATOM 819 C CA . ARG A 1 107 ? -10.272 -2.723 9.737 1.00 92.56 107 ARG A CA 1
ATOM 820 C C . ARG A 1 107 ? -11.094 -3.586 8.782 1.00 92.56 107 ARG A C 1
ATOM 822 O O . ARG A 1 107 ? -12.077 -4.181 9.199 1.00 92.56 107 ARG A O 1
ATOM 829 N N . ARG A 1 108 ? -10.721 -3.651 7.500 1.00 89.94 108 ARG A N 1
ATOM 830 C CA . ARG A 1 108 ? -11.392 -4.520 6.515 1.00 89.94 108 ARG A CA 1
ATOM 831 C C . ARG A 1 108 ? -11.039 -5.998 6.684 1.00 89.94 108 ARG A C 1
ATOM 833 O O . ARG A 1 108 ? -11.823 -6.846 6.276 1.00 89.94 108 ARG A O 1
ATOM 840 N N . ARG A 1 109 ? -9.867 -6.300 7.251 1.00 88.44 109 ARG A N 1
ATOM 841 C CA . ARG A 1 109 ? -9.442 -7.669 7.587 1.00 88.44 109 ARG A CA 1
ATOM 842 C C . ARG A 1 109 ? -9.987 -8.137 8.927 1.00 88.44 109 ARG A C 1
ATOM 844 O O . ARG A 1 109 ? -10.048 -9.346 9.146 1.00 88.44 109 ARG A O 1
ATOM 851 N N . ASP A 1 110 ? -10.329 -7.204 9.813 1.00 88.06 110 ASP A N 1
ATOM 852 C CA . ASP A 1 110 ? -10.850 -7.552 11.126 1.00 88.06 110 ASP A CA 1
ATOM 853 C C . ASP A 1 110 ? -12.115 -8.410 10.978 1.00 88.06 110 ASP A C 1
ATOM 855 O O . ASP A 1 110 ? -13.023 -8.067 10.211 1.00 88.06 110 ASP A O 1
ATOM 859 N N . PRO A 1 111 ? -12.185 -9.549 11.690 1.00 82.00 111 PRO A N 1
ATOM 860 C CA . PRO A 1 111 ? -13.381 -10.367 11.688 1.00 82.00 111 PRO A CA 1
ATOM 861 C C . PRO A 1 111 ? -14.552 -9.567 12.259 1.00 82.00 111 PRO A C 1
ATOM 863 O O . PRO A 1 111 ? -14.371 -8.643 13.057 1.00 82.00 111 PRO A O 1
ATOM 866 N N . ALA A 1 112 ? -15.769 -9.957 11.873 1.00 81.25 112 ALA A N 1
ATOM 867 C CA . ALA A 1 112 ? -16.970 -9.374 12.451 1.00 81.25 112 ALA A CA 1
ATOM 868 C C . ALA A 1 112 ? -16.885 -9.416 13.991 1.00 81.25 112 ALA A C 1
ATOM 870 O O . ALA A 1 112 ? -16.397 -10.414 14.540 1.00 81.25 112 ALA A O 1
ATOM 871 N N . PRO A 1 113 ? -17.348 -8.360 14.688 1.00 81.00 113 PRO A N 1
ATOM 872 C CA . PRO A 1 113 ? -17.348 -8.338 16.141 1.00 81.00 113 PRO A CA 1
ATOM 873 C C . PRO A 1 113 ? -17.979 -9.616 16.685 1.00 81.00 113 PRO A C 1
ATOM 875 O O . PRO A 1 113 ? -19.014 -10.064 16.182 1.00 81.00 113 PRO A O 1
ATOM 878 N N . ALA A 1 114 ? -17.354 -10.204 17.707 1.00 81.44 114 ALA A N 1
ATOM 879 C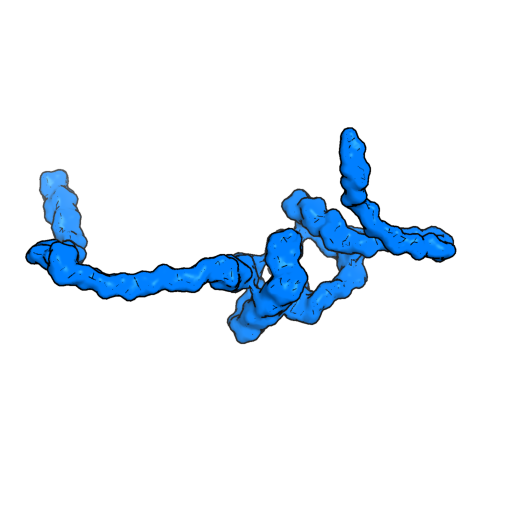 CA . ALA A 1 114 ? -17.929 -11.360 18.376 1.00 81.44 114 ALA A CA 1
ATOM 880 C C . ALA A 1 114 ? -19.357 -11.025 18.827 1.00 81.44 114 ALA A C 1
ATOM 882 O O . ALA A 1 114 ? -19.623 -9.921 19.312 1.00 81.44 114 ALA A O 1
ATOM 883 N N . VAL A 1 115 ? -20.268 -11.984 18.652 1.00 84.50 115 VAL A N 1
ATOM 884 C CA . VAL A 1 115 ? -21.662 -11.833 19.073 1.00 84.50 115 VAL A CA 1
ATOM 885 C C . VAL A 1 115 ? -21.679 -11.416 20.538 1.00 84.50 115 VAL A C 1
ATOM 887 O O . VAL A 1 115 ? -21.092 -12.085 21.389 1.00 84.50 115 VAL A O 1
ATOM 890 N N . THR A 1 116 ? -22.337 -10.296 20.827 1.00 81.62 116 THR A N 1
ATOM 891 C CA . THR A 1 116 ? -22.499 -9.817 22.195 1.00 81.62 116 THR A CA 1
ATOM 892 C C . THR A 1 116 ? -23.350 -10.825 22.959 1.00 81.62 116 THR A C 1
ATOM 894 O O . THR A 1 116 ? -24.555 -10.933 22.736 1.00 81.62 116 THR A O 1
ATOM 897 N N . ILE A 1 117 ? -22.718 -11.597 23.839 1.00 83.44 117 ILE A N 1
ATOM 898 C CA . ILE A 1 117 ? -23.427 -12.485 24.756 1.00 83.44 117 ILE A CA 1
ATOM 899 C C . ILE A 1 117 ? -23.981 -11.602 25.871 1.00 83.44 117 ILE A C 1
ATOM 901 O O . ILE A 1 117 ? -23.235 -10.837 26.483 1.00 83.44 117 ILE A O 1
ATOM 905 N N . LEU A 1 118 ? -25.287 -11.689 26.128 1.00 85.62 118 LEU A N 1
ATOM 906 C CA . LEU A 1 118 ? -25.885 -11.036 27.289 1.00 85.62 118 LEU A CA 1
ATOM 907 C C . LEU A 1 118 ? -25.213 -11.584 28.549 1.00 85.62 118 LEU A C 1
ATOM 909 O O . LEU A 1 118 ? -25.204 -12.797 28.761 1.00 85.62 118 LEU A O 1
ATOM 913 N N . THR A 1 119 ? -24.637 -10.697 29.360 1.00 81.38 119 THR A N 1
ATOM 914 C CA . THR A 1 119 ? -24.004 -11.076 30.624 1.00 81.38 119 THR A CA 1
ATOM 915 C C . THR A 1 119 ? -25.031 -11.816 31.486 1.00 81.38 119 THR A C 1
ATOM 917 O O . THR A 1 119 ? -26.055 -11.221 31.823 1.00 81.38 119 THR A O 1
ATOM 920 N N . PRO A 1 120 ? -24.803 -13.096 31.838 1.00 87.44 120 PRO A N 1
ATOM 921 C CA . PRO A 1 120 ? -25.718 -13.837 32.696 1.00 87.44 120 PRO A CA 1
ATOM 922 C C . PRO A 1 120 ? -25.883 -13.141 34.048 1.00 87.44 120 PRO A C 1
ATOM 924 O O . PRO A 1 120 ? -24.900 -12.653 34.606 1.00 87.44 120 PRO A O 1
ATOM 927 N N . ASP A 1 121 ? -27.088 -13.181 34.624 1.00 84.19 121 ASP A N 1
ATOM 928 C CA . ASP A 1 121 ? -27.369 -12.578 35.939 1.00 84.19 121 ASP A CA 1
ATOM 929 C C . ASP A 1 121 ? -26.444 -13.105 37.051 1.00 84.19 121 ASP A C 1
ATOM 931 O O . ASP A 1 121 ? -26.119 -12.383 37.992 1.00 84.19 121 ASP A O 1
ATOM 935 N N . ALA A 1 122 ? -25.951 -14.341 36.920 1.00 85.94 122 ALA A N 1
ATOM 936 C CA . ALA A 1 122 ? -24.986 -14.937 37.844 1.00 85.94 122 ALA A CA 1
ATOM 937 C C . ALA A 1 122 ? -23.623 -14.213 37.885 1.00 85.94 122 ALA A C 1
ATOM 939 O O . ALA A 1 122 ? -22.889 -14.360 38.858 1.00 85.94 122 ALA A O 1
ATOM 940 N N . LEU A 1 123 ? -23.276 -13.439 36.850 1.00 84.62 123 LEU A N 1
ATOM 941 C CA . LEU A 1 123 ? -22.041 -12.649 36.775 1.00 84.62 123 LEU A CA 1
ATOM 942 C C . LEU A 1 123 ? -22.244 -11.187 37.198 1.00 84.62 123 LEU A C 1
ATOM 944 O O . LEU A 1 123 ? -21.354 -10.356 37.007 1.00 84.62 123 LEU A O 1
ATOM 948 N N . ARG A 1 124 ? -23.403 -10.848 37.775 1.00 87.44 124 ARG A N 1
ATOM 949 C CA . ARG A 1 124 ? -23.656 -9.506 38.296 1.00 87.44 124 ARG A CA 1
ATOM 950 C C . ARG A 1 124 ? -22.768 -9.259 39.516 1.00 87.44 124 ARG A C 1
ATOM 952 O O . ARG A 1 124 ? -22.847 -9.972 40.516 1.00 87.44 124 ARG A O 1
ATOM 959 N N . LEU A 1 125 ? -21.902 -8.252 39.419 1.00 85.25 125 LEU A N 1
ATOM 960 C CA . LEU A 1 125 ? -20.994 -7.888 40.502 1.00 85.25 125 LEU A CA 1
ATOM 961 C C . LEU A 1 125 ? -21.805 -7.472 41.733 1.00 85.25 125 LEU A C 1
ATOM 963 O O . LEU A 1 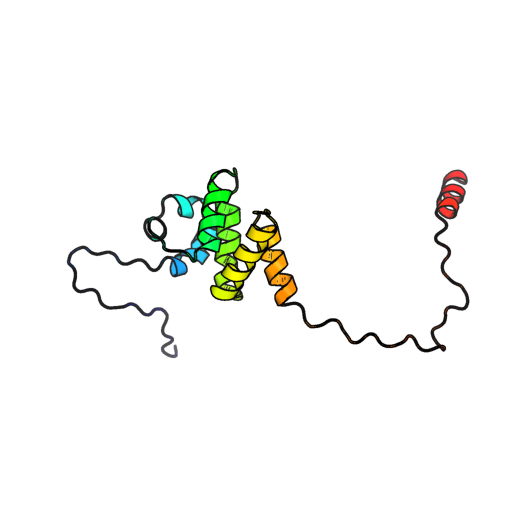125 ? -22.652 -6.588 41.656 1.00 85.25 125 LEU A O 1
ATOM 967 N N . GLN A 1 126 ? -21.522 -8.091 42.879 1.00 87.62 126 GLN A N 1
ATOM 968 C CA . GLN A 1 126 ? -22.098 -7.666 44.163 1.00 87.62 126 GLN A CA 1
ATOM 969 C C . GLN A 1 126 ? -21.502 -6.335 44.636 1.00 87.62 126 GLN A C 1
ATOM 971 O O . GLN A 1 126 ? -22.157 -5.560 45.328 1.00 87.62 126 GLN A O 1
ATOM 976 N N . HIS A 1 127 ? -20.258 -6.071 44.240 1.00 85.94 127 HIS A N 1
ATOM 977 C CA . HIS A 1 127 ? -19.539 -4.844 44.538 1.00 85.94 127 HIS A CA 1
ATOM 978 C C . HIS A 1 127 ? -18.986 -4.273 43.242 1.00 85.94 127 HIS A C 1
ATOM 980 O O . HIS A 1 127 ? -18.032 -4.807 42.674 1.00 85.94 127 HIS A O 1
ATOM 986 N N . GLU A 1 128 ? -19.605 -3.199 42.763 1.00 84.88 128 GLU A N 1
ATOM 987 C CA . GLU A 1 128 ? -19.099 -2.493 41.596 1.00 84.88 128 GLU A CA 1
ATOM 988 C C . GLU A 1 128 ? -17.796 -1.763 41.945 1.00 84.88 128 GLU A C 1
ATOM 990 O O . GLU A 1 128 ? -17.683 -1.165 43.023 1.00 84.88 128 GLU A O 1
ATOM 995 N N . PRO A 1 129 ? -16.788 -1.805 41.059 1.00 86.94 129 PRO A N 1
ATOM 996 C CA . PRO A 1 129 ? -15.577 -1.036 41.258 1.00 86.94 129 PRO A CA 1
ATOM 997 C C . PRO A 1 129 ? -15.915 0.456 41.211 1.00 86.94 129 PRO A C 1
ATOM 999 O O . PRO A 1 129 ? -16.279 1.002 40.172 1.00 86.94 129 PRO A O 1
ATOM 1002 N N . LEU A 1 130 ? -15.753 1.129 42.346 1.00 85.81 130 LEU A N 1
ATOM 1003 C CA . LEU A 1 130 ? -15.758 2.584 42.400 1.00 85.81 130 LEU A CA 1
ATOM 1004 C C . LEU A 1 130 ? -14.414 3.094 41.872 1.00 85.81 130 LEU A C 1
ATOM 1006 O O . LEU A 1 130 ? -13.362 2.813 42.450 1.00 85.81 130 LEU A O 1
ATOM 1010 N N . ALA A 1 131 ? -14.449 3.850 40.776 1.00 83.75 131 ALA A N 1
ATOM 1011 C CA . ALA A 1 131 ? -13.293 4.580 40.267 1.00 83.75 131 ALA A CA 1
ATOM 1012 C C . ALA A 1 131 ? -12.998 5.793 41.170 1.00 83.75 131 ALA A C 1
ATOM 1014 O O . ALA A 1 131 ? -13.322 6.930 40.835 1.00 83.75 131 ALA A O 1
ATOM 1015 N N . ASP A 1 132 ? -12.413 5.536 42.342 1.00 83.88 132 ASP A N 1
ATOM 1016 C CA . ASP A 1 132 ? -12.023 6.562 43.311 1.00 83.88 132 ASP A CA 1
ATOM 1017 C C . ASP A 1 132 ? -10.510 6.834 43.262 1.00 83.88 132 ASP A C 1
ATOM 1019 O O . ASP A 1 132 ? -9.700 6.144 43.888 1.00 83.88 132 ASP A O 1
ATOM 1023 N N . CYS A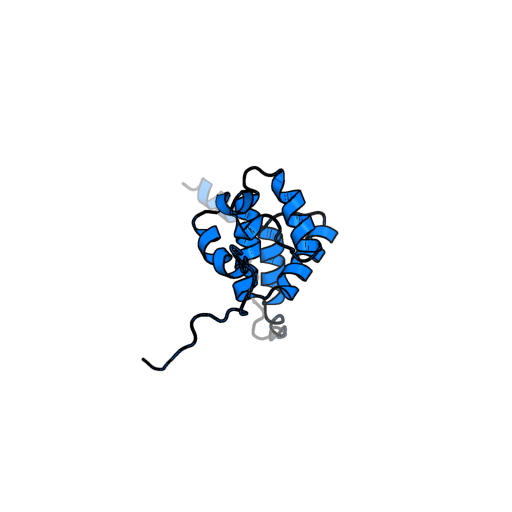 1 133 ? -10.130 7.879 42.523 1.00 82.81 133 CYS A N 1
ATOM 1024 C CA . CYS A 1 133 ? -8.745 8.341 42.436 1.00 82.81 133 CYS A CA 1
ATOM 1025 C C . CYS A 1 133 ? -8.222 8.941 43.759 1.00 82.81 133 CYS A C 1
ATOM 1027 O O . CYS A 1 133 ? -7.011 8.935 43.982 1.00 82.81 133 CYS A O 1
ATOM 1029 N N . ALA A 1 134 ? -9.092 9.415 44.663 1.00 84.62 134 ALA A N 1
ATOM 1030 C CA . ALA A 1 134 ? -8.681 10.034 45.930 1.00 84.62 134 ALA A CA 1
ATOM 1031 C C . ALA A 1 134 ? -8.093 9.012 46.917 1.00 84.62 134 ALA A C 1
ATOM 1033 O O . ALA A 1 134 ? -7.310 9.359 47.806 1.00 84.62 134 ALA A O 1
ATOM 1034 N N . ARG A 1 135 ? -8.406 7.727 46.723 1.00 80.12 135 ARG A N 1
ATOM 1035 C CA . ARG A 1 135 ? -7.817 6.609 47.466 1.00 80.12 135 ARG A CA 1
ATOM 1036 C C . ARG A 1 135 ? -6.299 6.490 47.262 1.00 80.12 135 ARG A C 1
ATOM 1038 O O . ARG A 1 135 ? -5.604 5.983 48.137 1.00 80.12 135 ARG A O 1
ATOM 1045 N N . TYR A 1 136 ? -5.770 6.963 46.132 1.00 78.88 136 TYR A N 1
ATOM 1046 C CA . TYR A 1 136 ? -4.324 7.040 45.906 1.00 78.88 136 TYR A CA 1
ATOM 1047 C C . TYR A 1 136 ? -3.698 8.226 46.654 1.00 78.88 136 TYR A C 1
ATOM 1049 O O . TYR A 1 136 ? -2.636 8.098 47.264 1.00 78.88 136 TYR A O 1
ATOM 1057 N N . ASP A 1 137 ? -4.381 9.373 46.668 1.00 84.56 137 ASP A N 1
ATOM 1058 C CA . ASP A 1 137 ? -3.906 10.585 47.341 1.00 84.56 137 ASP A CA 1
ATOM 1059 C C . ASP A 1 137 ? -3.787 10.413 48.859 1.00 84.56 137 ASP A C 1
ATOM 1061 O O . ASP A 1 137 ? -2.874 10.974 49.471 1.00 84.56 137 ASP A O 1
ATOM 1065 N N . SER A 1 138 ? -4.678 9.630 49.475 1.00 82.75 138 SER A N 1
ATOM 1066 C CA . SER A 1 138 ? -4.615 9.322 50.908 1.00 82.75 138 SER A CA 1
ATOM 1067 C C . SER A 1 138 ? -3.415 8.440 51.266 1.00 82.75 138 SER A C 1
ATOM 1069 O O . SER A 1 138 ? -2.756 8.700 52.271 1.00 82.75 138 SER A O 1
ATOM 1071 N N . LEU A 1 139 ? -3.069 7.465 50.418 1.00 79.94 139 LEU A N 1
ATOM 1072 C CA . LEU A 1 139 ? -1.871 6.634 50.576 1.00 79.94 139 LEU A CA 1
ATOM 1073 C C . LEU A 1 139 ? -0.583 7.439 50.362 1.00 79.94 139 LEU A C 1
ATOM 1075 O O . LEU A 1 139 ? 0.383 7.250 51.094 1.00 79.94 139 LEU A O 1
ATOM 1079 N N . ARG A 1 140 ? -0.577 8.384 49.411 1.00 76.62 140 ARG A N 1
ATOM 1080 C CA . ARG A 1 140 ? 0.583 9.252 49.147 1.00 76.62 140 ARG A CA 1
ATOM 1081 C C . ARG A 1 140 ? 0.889 10.216 50.297 1.00 76.62 140 ARG A C 1
ATOM 1083 O O . ARG A 1 140 ? 2.040 10.587 50.476 1.00 76.62 140 ARG A O 1
ATOM 1090 N N . ARG A 1 141 ? -0.124 10.664 51.048 1.00 72.62 141 ARG A N 1
ATOM 1091 C CA . ARG A 1 141 ? 0.048 11.586 52.190 1.00 72.62 141 ARG A CA 1
ATOM 1092 C C . ARG A 1 141 ? 0.487 10.891 53.483 1.00 72.62 141 ARG A C 1
ATOM 1094 O O . ARG A 1 141 ? 0.840 11.585 54.428 1.00 72.62 141 ARG A O 1
ATOM 1101 N N . ALA A 1 142 ? 0.419 9.560 53.536 1.00 60.41 142 ALA A N 1
ATOM 1102 C CA . ALA A 1 142 ? 0.790 8.761 54.703 1.00 60.41 142 ALA A CA 1
ATOM 1103 C C . ALA A 1 142 ? 2.261 8.280 54.685 1.00 60.41 142 ALA A C 1
ATOM 1105 O O . ALA A 1 142 ? 2.656 7.542 55.587 1.00 60.41 142 ALA A O 1
ATOM 1106 N N . SER A 1 143 ? 3.053 8.679 53.678 1.00 54.09 143 SER A N 1
ATOM 1107 C CA . SER A 1 143 ? 4.516 8.503 53.609 1.00 54.09 143 SER A CA 1
ATOM 1108 C C . SER A 1 143 ? 5.258 9.799 53.897 1.00 54.09 143 SER A C 1
ATOM 1110 O O . SER A 1 143 ? 4.788 10.859 53.427 1.00 54.09 143 SER A O 1
#

Sequence (143 aa):
QDGVVVAEHARSFGRNETVYDPWHYVPVLARKPGALRNGAPFRDWALPPAMERIRRRLKAAHDGDRQMVSILATVLTDGIDAVEAACQEALDQNVCSSAVIINILARRRDPAPAVTILTPDALRLQHEPLADCARYDSLRRAS